Protein AF-A0AAJ7RD93-F1 (afdb_monomer)

Structure (mmCIF, N/CA/C/O backbone):
data_AF-A0AAJ7RD93-F1
#
_entry.id   AF-A0AAJ7RD93-F1
#
loop_
_atom_site.group_PDB
_atom_site.id
_atom_site.type_symbol
_atom_site.label_atom_id
_atom_site.label_alt_id
_atom_site.label_comp_id
_atom_site.label_asym_id
_atom_site.label_entity_id
_atom_site.label_seq_id
_atom_site.pdbx_PDB_ins_code
_atom_site.Cartn_x
_atom_site.Cartn_y
_atom_site.Cartn_z
_atom_site.occupancy
_atom_site.B_iso_or_equiv
_atom_site.auth_seq_id
_atom_site.auth_comp_id
_atom_site.auth_asym_id
_atom_site.auth_atom_id
_atom_site.pdbx_PDB_model_num
ATOM 1 N N . MET A 1 1 ? -36.713 -1.348 56.369 1.00 56.16 1 MET A N 1
ATOM 2 C CA . MET A 1 1 ? -35.774 -2.042 55.455 1.00 56.16 1 MET A CA 1
ATOM 3 C C . MET A 1 1 ? -36.184 -1.940 53.979 1.00 56.16 1 MET A C 1
ATOM 5 O O . MET A 1 1 ? -35.307 -1.771 53.153 1.00 56.16 1 MET A O 1
ATOM 9 N N . ILE A 1 2 ? -37.481 -1.968 53.628 1.00 62.44 2 ILE A N 1
ATOM 10 C CA . ILE A 1 2 ? -37.968 -1.842 52.232 1.00 62.44 2 ILE A CA 1
ATOM 11 C C . ILE A 1 2 ? -37.808 -0.434 51.615 1.00 62.44 2 ILE A C 1
ATOM 13 O O . ILE A 1 2 ? -37.525 -0.328 50.425 1.00 62.44 2 ILE A O 1
ATOM 17 N N . LEU A 1 3 ? -37.898 0.642 52.411 1.00 63.66 3 LEU A N 1
ATOM 18 C CA . LEU A 1 3 ? -37.850 2.028 51.904 1.00 63.66 3 LEU A CA 1
ATOM 19 C C . LEU A 1 3 ? -36.488 2.437 51.296 1.00 63.66 3 LEU A C 1
ATOM 21 O O . LEU A 1 3 ? -36.422 3.365 50.499 1.00 63.66 3 LEU A O 1
ATOM 25 N N . SER A 1 4 ? -35.401 1.748 51.660 1.00 66.25 4 SER A N 1
ATOM 26 C CA . SER A 1 4 ? -34.035 2.031 51.194 1.00 66.25 4 SER A CA 1
ATOM 27 C C . SER A 1 4 ? -33.600 1.193 49.982 1.00 66.25 4 SER A C 1
ATOM 29 O O . SER A 1 4 ? -32.548 1.460 49.410 1.00 66.25 4 SER A O 1
ATOM 31 N N . ILE A 1 5 ? -34.393 0.198 49.562 1.00 73.81 5 ILE A N 1
ATOM 32 C CA . ILE A 1 5 ? -34.030 -0.751 48.490 1.00 73.81 5 ILE A CA 1
ATOM 33 C C . ILE A 1 5 ? -34.433 -0.259 47.093 1.00 73.81 5 ILE A C 1
ATOM 35 O O . ILE A 1 5 ? -33.678 -0.449 46.141 1.00 73.81 5 ILE A O 1
ATOM 39 N N . GLN A 1 6 ? -35.579 0.418 46.958 1.00 78.25 6 GLN A N 1
ATOM 40 C CA . GLN A 1 6 ? -36.033 0.982 45.677 1.00 78.25 6 GLN A CA 1
ATOM 41 C C . GLN A 1 6 ? -35.009 1.910 44.994 1.00 78.25 6 GLN A C 1
ATOM 43 O O . GLN A 1 6 ? -34.731 1.690 43.814 1.00 78.25 6 GLN A O 1
ATOM 48 N N . PRO A 1 7 ? -34.402 2.903 45.679 1.00 84.00 7 PRO A N 1
ATOM 49 C CA . PRO A 1 7 ? -33.416 3.768 45.031 1.00 84.00 7 PRO A CA 1
ATOM 50 C C . PRO A 1 7 ? -32.138 3.010 44.647 1.00 84.00 7 PRO A C 1
ATOM 52 O O . PRO A 1 7 ? -31.564 3.276 43.596 1.00 84.00 7 PRO A O 1
ATOM 55 N N . ALA A 1 8 ? -31.718 2.018 45.439 1.00 86.44 8 ALA A N 1
ATOM 56 C CA . ALA A 1 8 ? -30.537 1.211 45.132 1.00 86.44 8 ALA A CA 1
ATOM 57 C C . ALA A 1 8 ? -30.727 0.357 43.863 1.00 86.44 8 ALA A C 1
ATOM 59 O O . ALA A 1 8 ? -29.821 0.265 43.035 1.00 86.44 8 ALA A O 1
ATOM 60 N N . PHE A 1 9 ? -31.917 -0.220 43.676 1.00 87.19 9 PHE A N 1
ATOM 61 C CA . PHE A 1 9 ? -32.248 -0.999 42.480 1.00 87.19 9 PHE A CA 1
ATOM 62 C C . PHE A 1 9 ? -32.320 -0.130 41.211 1.00 87.19 9 PHE A C 1
ATOM 64 O O . PHE A 1 9 ? -31.838 -0.527 40.145 1.00 87.19 9 PHE A O 1
ATOM 71 N N . LEU A 1 10 ? -32.863 1.087 41.325 1.00 88.06 10 LEU A N 1
ATOM 72 C CA . LEU A 1 10 ? -32.872 2.061 40.229 1.00 88.06 10 LEU A CA 1
ATOM 73 C C . LEU A 1 10 ? -31.449 2.484 39.842 1.00 88.06 10 LEU A C 1
ATOM 75 O O . LEU A 1 10 ? -31.108 2.491 38.664 1.00 88.06 10 LEU A O 1
ATOM 79 N N . CYS A 1 11 ? -30.578 2.747 40.818 1.00 91.44 11 CYS A N 1
ATOM 80 C CA . CYS A 1 11 ? -29.176 3.044 40.535 1.00 91.44 11 CYS A CA 1
ATOM 81 C C . CYS A 1 11 ? -28.473 1.873 39.831 1.00 91.44 11 CYS A C 1
ATOM 83 O O . CYS A 1 11 ? -27.796 2.087 38.829 1.00 91.44 11 CYS A O 1
ATOM 85 N N . ALA A 1 12 ? -28.661 0.636 40.299 1.00 91.44 12 ALA A N 1
ATOM 86 C CA . ALA A 1 12 ? -28.031 -0.541 39.696 1.00 91.44 12 ALA A CA 1
ATOM 87 C C . ALA A 1 12 ? -28.464 -0.769 38.235 1.00 91.44 12 ALA A C 1
ATOM 89 O O . ALA A 1 12 ? -27.631 -1.078 37.381 1.00 91.44 12 ALA A O 1
ATOM 90 N N . SER A 1 13 ? -29.750 -0.573 37.931 1.00 89.94 13 SER A N 1
ATOM 91 C CA . SER A 1 13 ? -30.272 -0.696 36.563 1.00 89.94 13 SER A CA 1
ATOM 92 C C . SER A 1 13 ? -29.750 0.407 35.638 1.00 89.94 13 SER A C 1
ATOM 94 O O . SER A 1 13 ? -29.314 0.107 34.525 1.00 89.94 13 SER A O 1
ATOM 96 N N . ILE A 1 14 ? -29.685 1.656 36.112 1.00 94.94 14 ILE A N 1
ATOM 97 C CA . ILE A 1 14 ? -29.093 2.772 35.358 1.00 94.94 14 ILE A CA 1
ATOM 98 C C . ILE A 1 14 ? -27.601 2.517 35.092 1.00 94.94 14 ILE A C 1
ATOM 100 O O . ILE A 1 14 ? -27.147 2.662 33.960 1.00 94.94 14 ILE A O 1
ATOM 104 N N . PHE A 1 15 ? -26.840 2.068 36.094 1.00 95.19 15 PHE A N 1
ATOM 105 C CA . PHE A 1 15 ? -25.423 1.729 35.922 1.00 95.19 15 PHE A CA 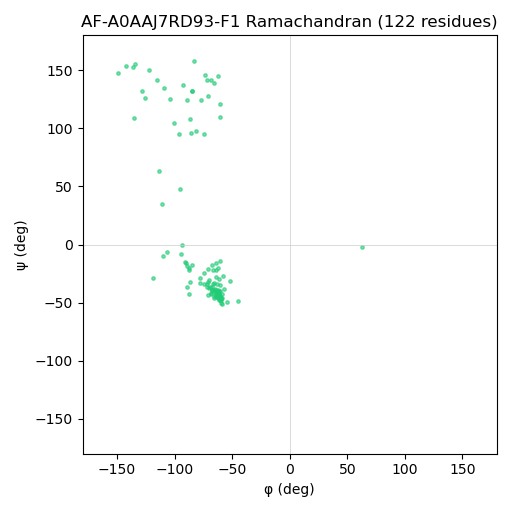1
ATOM 106 C C . PHE A 1 15 ? -25.211 0.603 34.906 1.00 95.19 15 PHE A C 1
ATOM 108 O O . PHE A 1 15 ? -24.342 0.712 34.044 1.00 95.19 15 PHE A O 1
ATOM 115 N N . SER A 1 16 ? -26.022 -0.456 34.963 1.00 93.56 16 SER A N 1
ATOM 116 C CA . SER A 1 16 ? -25.959 -1.553 33.990 1.00 93.56 16 SER A CA 1
ATOM 117 C C . SER A 1 16 ? -26.230 -1.070 32.559 1.00 93.56 16 SER A C 1
ATOM 119 O O . SER A 1 16 ? -25.529 -1.471 31.627 1.00 93.56 16 SER A O 1
ATOM 121 N N . MET A 1 17 ? -27.191 -0.157 32.383 1.00 96.62 17 MET A N 1
ATOM 122 C CA . MET A 1 17 ? -27.496 0.448 31.086 1.00 96.62 17 MET A CA 1
ATOM 123 C C . MET A 1 17 ? -26.341 1.322 30.576 1.00 96.62 17 MET A C 1
ATOM 125 O O . MET A 1 17 ? -25.951 1.201 29.415 1.00 96.62 17 MET A O 1
ATOM 129 N N . ILE A 1 18 ? -25.745 2.145 31.444 1.00 97.44 18 ILE A N 1
ATOM 130 C CA . ILE A 1 18 ? -24.601 3.000 31.096 1.00 97.44 18 ILE A CA 1
ATOM 131 C C . ILE A 1 18 ? -23.393 2.152 30.679 1.00 97.44 18 ILE A C 1
ATOM 133 O O . ILE A 1 18 ? -22.769 2.436 29.658 1.00 97.44 18 ILE A O 1
ATOM 137 N N . ILE A 1 19 ? -23.080 1.086 31.423 1.00 97.00 19 ILE A N 1
ATOM 138 C CA . ILE A 1 19 ? -21.959 0.189 31.101 1.00 97.00 19 ILE A CA 1
ATOM 139 C C . ILE A 1 19 ? -22.179 -0.480 29.739 1.00 97.00 19 ILE A C 1
ATOM 141 O O . ILE A 1 19 ? -21.266 -0.484 28.913 1.00 97.00 19 ILE A O 1
ATOM 145 N N . ASN A 1 20 ? -23.388 -0.985 29.465 1.00 94.44 20 ASN A N 1
ATOM 146 C CA . ASN A 1 20 ? -23.718 -1.570 28.161 1.00 94.44 20 ASN A CA 1
ATOM 147 C C . ASN A 1 20 ? -23.588 -0.558 27.016 1.00 94.44 20 ASN A C 1
ATOM 149 O O . ASN A 1 20 ? -23.079 -0.895 25.945 1.00 94.44 20 ASN A O 1
ATOM 153 N N . MET A 1 21 ? -24.017 0.686 27.238 1.00 96.38 21 MET A N 1
ATOM 154 C CA . MET A 1 21 ? -23.919 1.745 26.237 1.00 96.38 21 MET A CA 1
ATOM 155 C C . MET A 1 21 ? -22.461 2.101 25.938 1.00 96.38 21 MET A C 1
ATOM 157 O O . MET A 1 21 ? -22.079 2.164 24.771 1.00 96.38 21 MET A O 1
ATOM 161 N N . MET A 1 22 ? -21.628 2.270 26.969 1.00 96.69 22 MET A N 1
ATOM 162 C CA . MET A 1 22 ? -20.200 2.548 26.790 1.00 96.69 22 MET A CA 1
ATOM 163 C C . MET A 1 22 ? -19.471 1.393 26.102 1.00 96.69 22 MET A C 1
ATOM 165 O O . MET A 1 22 ? -18.674 1.630 25.196 1.00 96.69 22 MET A O 1
ATOM 169 N N . TYR A 1 23 ? -19.765 0.148 26.490 1.00 95.94 23 TYR A N 1
ATOM 170 C CA . TYR A 1 23 ? -19.185 -1.031 25.848 1.00 95.94 23 TYR A CA 1
ATOM 171 C C . TYR A 1 23 ? -19.549 -1.091 24.362 1.00 95.94 23 TYR A C 1
ATOM 173 O O . TYR A 1 23 ? -18.667 -1.237 23.517 1.00 95.94 23 TYR A O 1
ATOM 181 N N . SER A 1 24 ? -20.829 -0.892 24.039 1.00 95.81 24 SER A N 1
ATOM 182 C CA . SER A 1 24 ? -21.308 -0.887 22.654 1.00 95.81 24 SER A CA 1
ATOM 183 C C . SER A 1 24 ? -20.671 0.241 21.843 1.00 95.81 24 SER A C 1
ATOM 185 O O . SER A 1 24 ? -20.204 0.008 20.735 1.00 95.81 24 SER A O 1
ATOM 187 N N . ALA A 1 25 ? -20.586 1.452 22.400 1.00 94.88 25 ALA A N 1
ATOM 188 C CA . ALA A 1 25 ? -19.963 2.592 21.731 1.00 94.88 25 ALA A CA 1
ATOM 189 C C . ALA A 1 25 ? -18.468 2.361 21.453 1.00 94.88 25 ALA A C 1
ATOM 191 O O . ALA A 1 25 ? -18.001 2.637 20.350 1.00 94.88 25 ALA A O 1
ATOM 192 N N . SER A 1 26 ? -17.728 1.817 22.425 1.00 93.31 26 SER A N 1
ATOM 193 C CA . SER A 1 26 ? -16.312 1.473 22.256 1.00 93.31 26 SER A CA 1
ATOM 194 C C . SER A 1 26 ? -16.121 0.403 21.180 1.00 93.31 26 SER A C 1
ATOM 196 O O . SER A 1 26 ? -15.317 0.579 20.267 1.00 93.31 26 SER A O 1
ATOM 198 N N . LEU A 1 27 ? -16.933 -0.659 21.223 1.0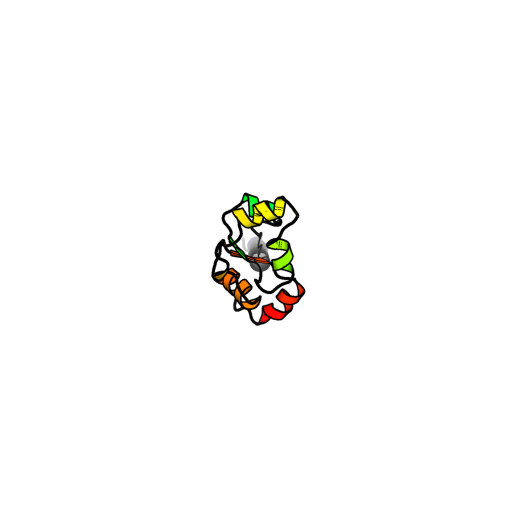0 93.31 27 LEU A N 1
ATOM 199 C CA . LEU A 1 27 ? -16.909 -1.736 20.237 1.00 93.31 27 LEU A CA 1
ATOM 200 C C . LEU A 1 27 ? -17.187 -1.214 18.820 1.00 93.31 27 LEU A C 1
ATOM 202 O O . LEU A 1 27 ? -16.441 -1.525 17.894 1.00 93.31 27 LEU A O 1
ATOM 206 N N . ILE A 1 28 ? -18.227 -0.390 18.657 1.00 93.88 28 ILE A N 1
ATOM 207 C CA . ILE A 1 28 ? -18.568 0.230 17.370 1.00 93.88 28 ILE A CA 1
ATOM 208 C C . ILE A 1 28 ? -17.415 1.112 16.885 1.00 93.88 28 ILE A C 1
ATOM 210 O O . ILE A 1 28 ? -17.030 1.017 15.722 1.00 93.88 28 ILE A O 1
ATOM 214 N N . SER A 1 29 ? -16.826 1.930 17.759 1.00 91.38 29 SER A N 1
ATOM 215 C CA . SER A 1 29 ? -15.693 2.792 17.410 1.00 91.38 29 SER A CA 1
ATOM 216 C C . SER A 1 29 ? -14.490 1.981 16.915 1.00 91.38 29 SER A C 1
ATOM 218 O O . SER A 1 29 ? -13.950 2.260 15.844 1.00 91.38 29 SER A O 1
ATOM 220 N N . SER A 1 30 ? -14.127 0.911 17.629 1.00 87.75 30 SER A N 1
ATOM 221 C CA . SER A 1 30 ? -13.022 0.028 17.240 1.00 87.75 30 SER A CA 1
ATOM 222 C C . SER A 1 30 ? -13.277 -0.733 15.937 1.00 87.75 30 SER A C 1
ATOM 224 O O . SER A 1 30 ? -12.334 -0.979 15.195 1.00 87.75 30 SER A O 1
ATOM 226 N N . LEU A 1 31 ? -14.528 -1.100 15.644 1.00 88.19 31 LEU A N 1
ATOM 227 C CA . LEU A 1 31 ? -14.896 -1.768 14.390 1.00 88.19 31 LEU A CA 1
ATOM 228 C C . LEU A 1 31 ? -14.995 -0.801 13.206 1.00 88.19 31 LEU A C 1
ATOM 230 O O . LEU A 1 31 ? -14.787 -1.204 12.068 1.00 88.19 31 LEU A O 1
ATOM 234 N N . THR A 1 32 ? -15.333 0.464 13.455 1.00 88.88 32 THR A N 1
ATOM 235 C CA . THR A 1 32 ? -15.522 1.452 12.384 1.00 88.88 32 THR A CA 1
ATOM 236 C C . THR A 1 32 ? -14.184 1.970 11.863 1.00 88.88 32 THR A C 1
ATOM 238 O O . THR A 1 32 ? -14.057 2.268 10.675 1.00 88.88 32 THR A O 1
ATOM 241 N N . VAL A 1 33 ? -13.168 2.073 12.726 1.00 80.81 33 VAL A N 1
ATOM 242 C CA . VAL A 1 33 ? -11.861 2.594 12.323 1.00 80.81 33 VAL A CA 1
ATOM 243 C C . VAL A 1 33 ? -10.899 1.458 11.989 1.00 80.81 33 VAL A C 1
ATOM 245 O O . VAL A 1 33 ? -10.193 0.929 12.844 1.00 80.81 33 VAL A O 1
ATOM 248 N N . HIS A 1 34 ? -10.816 1.127 10.703 1.00 69.25 34 HIS A N 1
ATOM 249 C CA . HIS A 1 34 ? -9.721 0.325 10.172 1.00 69.25 34 HIS A CA 1
ATOM 250 C C . HIS A 1 34 ? -8.504 1.220 9.913 1.00 69.25 34 HIS A C 1
ATOM 252 O O . HIS A 1 34 ? -8.407 1.883 8.881 1.00 69.25 34 HIS A O 1
ATOM 258 N N . TYR A 1 35 ? -7.556 1.245 10.852 1.00 67.44 35 TYR A N 1
ATOM 259 C CA . TYR A 1 35 ? -6.261 1.890 10.635 1.00 67.44 35 TYR A CA 1
ATOM 260 C C . TYR A 1 35 ? -5.397 1.013 9.720 1.00 67.44 35 TYR A C 1
ATOM 262 O O . TYR A 1 35 ? -4.718 0.099 10.181 1.00 67.44 35 TYR A O 1
ATOM 270 N N . TYR A 1 36 ? -5.411 1.287 8.415 1.00 72.31 36 TYR A N 1
ATOM 271 C CA . TYR A 1 36 ? -4.374 0.790 7.514 1.00 72.31 36 TYR A CA 1
ATOM 272 C C . TYR A 1 36 ? -3.204 1.775 7.540 1.00 72.31 36 TYR A C 1
ATOM 274 O O . TYR A 1 36 ? -3.234 2.806 6.871 1.00 72.31 36 TYR A O 1
ATOM 282 N N . THR A 1 37 ? -2.187 1.496 8.357 1.00 74.19 37 THR A N 1
ATOM 283 C CA . THR A 1 37 ? -0.923 2.238 8.301 1.00 74.19 37 THR A CA 1
ATOM 284 C C . THR A 1 37 ? -0.034 1.582 7.249 1.00 74.19 37 THR A C 1
ATOM 286 O O . THR A 1 37 ? 0.442 0.467 7.496 1.00 74.19 37 THR A O 1
ATOM 289 N N . PRO A 1 38 ? 0.188 2.212 6.082 1.00 76.56 38 PRO A N 1
ATOM 290 C CA . PRO A 1 38 ? 1.083 1.643 5.091 1.00 76.56 38 PRO A CA 1
ATOM 291 C C . PRO A 1 38 ? 2.507 1.558 5.671 1.00 76.56 38 PRO A C 1
ATOM 293 O O . PRO A 1 38 ? 2.914 2.439 6.433 1.00 76.56 38 PRO A O 1
ATOM 296 N N . PRO A 1 39 ? 3.282 0.523 5.311 1.00 77.62 39 PRO A N 1
ATOM 297 C CA . PRO A 1 39 ? 4.652 0.332 5.801 1.00 77.62 39 PRO A CA 1
ATOM 298 C C . PRO A 1 39 ? 5.611 1.450 5.356 1.00 77.62 39 PRO A C 1
ATOM 300 O O . PRO A 1 39 ? 6.635 1.682 5.992 1.00 77.62 39 PRO A O 1
ATOM 303 N N . PHE A 1 40 ? 5.274 2.172 4.286 1.00 84.81 40 PHE A N 1
ATOM 304 C CA . PHE A 1 40 ? 6.011 3.325 3.781 1.00 84.81 40 PHE A CA 1
ATOM 305 C C . PHE A 1 40 ? 5.044 4.316 3.121 1.00 84.81 40 PHE A C 1
ATOM 307 O O . PHE A 1 40 ? 4.043 3.927 2.524 1.00 84.81 40 PHE A O 1
ATOM 314 N N . ILE A 1 41 ? 5.365 5.607 3.211 1.00 81.25 41 ILE A N 1
ATOM 315 C CA . ILE A 1 41 ? 4.616 6.704 2.567 1.00 81.25 41 ILE A CA 1
ATOM 316 C C . ILE A 1 41 ? 5.391 7.352 1.411 1.00 81.25 41 ILE A C 1
ATOM 318 O O . ILE A 1 41 ? 4.838 8.159 0.671 1.00 81.25 41 ILE A O 1
ATOM 322 N N . SER A 1 42 ? 6.676 7.020 1.257 1.00 83.88 42 SER A N 1
ATOM 323 C CA . SER A 1 42 ? 7.564 7.604 0.252 1.00 83.88 42 SER A CA 1
ATOM 324 C C . SER A 1 42 ? 8.384 6.532 -0.463 1.00 83.88 42 SER A C 1
ATOM 326 O O . SER A 1 42 ? 8.662 5.463 0.086 1.00 83.88 42 SER A O 1
ATOM 328 N N . LEU A 1 43 ? 8.821 6.846 -1.687 1.00 79.25 43 LEU A N 1
ATOM 329 C CA . LEU A 1 43 ? 9.732 5.995 -2.461 1.00 79.25 43 LEU A CA 1
ATOM 330 C C . LEU A 1 43 ? 11.086 5.802 -1.757 1.00 79.25 43 LEU A C 1
ATOM 332 O O . LEU A 1 43 ? 11.715 4.760 -1.910 1.00 79.25 43 LEU A O 1
ATOM 336 N N . GLU A 1 44 ? 11.525 6.779 -0.961 1.00 81.94 44 GLU A N 1
ATOM 337 C CA . GLU A 1 44 ? 12.726 6.662 -0.124 1.00 81.94 44 GLU A CA 1
ATOM 338 C C . GLU A 1 44 ? 12.529 5.647 1.007 1.00 81.94 44 GLU A C 1
ATOM 340 O O . GLU A 1 44 ? 13.407 4.822 1.251 1.00 81.94 44 GLU A O 1
ATOM 345 N N . GLY A 1 45 ? 11.359 5.663 1.657 1.00 82.12 45 GLY A N 1
ATOM 346 C CA . GLY A 1 45 ? 10.996 4.673 2.672 1.00 82.12 45 GLY A CA 1
ATOM 347 C C . GLY A 1 45 ? 10.926 3.260 2.092 1.00 82.12 45 GLY A C 1
ATOM 348 O O . GLY A 1 45 ? 11.456 2.328 2.689 1.00 82.12 45 GLY A O 1
ATOM 349 N N . LEU A 1 46 ? 10.366 3.121 0.887 1.00 83.19 46 LEU A N 1
ATOM 350 C CA . LEU A 1 46 ? 10.352 1.860 0.143 1.00 83.19 46 LEU A CA 1
ATOM 351 C C . LEU A 1 46 ? 11.775 1.362 -0.176 1.00 83.19 46 LEU A C 1
ATOM 353 O O . LEU A 1 46 ? 12.065 0.176 -0.027 1.00 83.19 46 LEU A O 1
ATOM 357 N N . LEU A 1 47 ? 12.670 2.266 -0.589 1.00 83.25 47 LEU A N 1
ATOM 358 C CA . LEU A 1 47 ? 14.071 1.941 -0.868 1.00 83.25 47 LEU A CA 1
ATOM 359 C C . LEU A 1 47 ? 14.833 1.496 0.388 1.00 83.25 47 LEU A C 1
ATOM 361 O O . LEU A 1 47 ? 15.671 0.603 0.302 1.00 83.25 47 LEU A O 1
ATOM 365 N N . ASN A 1 48 ? 14.551 2.118 1.535 1.00 84.00 48 ASN A N 1
ATOM 366 C CA . ASN A 1 48 ? 15.202 1.801 2.804 1.00 84.00 48 ASN A CA 1
ATOM 367 C C . ASN A 1 48 ? 14.706 0.482 3.416 1.00 84.00 48 ASN A C 1
ATOM 369 O O . ASN A 1 48 ? 15.488 -0.225 4.044 1.00 84.00 48 ASN A O 1
ATOM 373 N N . ASP A 1 49 ? 13.426 0.151 3.236 1.00 81.94 49 ASP A N 1
ATOM 374 C CA . ASP A 1 49 ? 12.859 -1.109 3.720 1.00 81.94 49 ASP A CA 1
ATOM 375 C C . ASP A 1 49 ? 13.368 -2.314 2.911 1.00 81.94 49 ASP A C 1
ATOM 377 O O . ASP A 1 49 ? 13.727 -3.345 3.482 1.00 81.94 49 ASP A O 1
ATOM 381 N N . GLY A 1 50 ? 13.422 -2.188 1.578 1.00 75.19 50 GLY A N 1
ATOM 382 C CA . GLY A 1 50 ? 14.006 -3.185 0.671 1.00 75.19 50 GLY A CA 1
ATOM 383 C C . GLY A 1 50 ? 13.323 -4.562 0.652 1.00 75.19 50 GLY A C 1
ATOM 384 O O . GLY A 1 50 ? 13.724 -5.421 -0.134 1.00 75.19 50 GLY A O 1
ATOM 385 N N . SER A 1 51 ? 12.294 -4.794 1.475 1.00 80.62 51 SER A N 1
ATOM 386 C CA . SER A 1 51 ? 11.590 -6.081 1.570 1.00 80.62 51 SER A CA 1
ATOM 387 C C . SER A 1 51 ? 10.451 -6.204 0.557 1.00 80.62 51 SER A C 1
ATOM 389 O O . SER A 1 51 ? 10.026 -7.315 0.225 1.00 80.62 51 SER A O 1
ATOM 391 N N . TYR A 1 52 ? 9.966 -5.072 0.044 1.00 81.31 52 TYR A N 1
ATOM 392 C CA . TYR A 1 52 ? 8.899 -5.008 -0.949 1.00 81.31 52 TYR A CA 1
ATOM 393 C C . TYR A 1 52 ? 9.464 -4.972 -2.359 1.00 81.31 52 TYR A C 1
ATOM 395 O O . TYR A 1 52 ? 10.394 -4.237 -2.670 1.00 81.31 52 TYR A O 1
ATOM 403 N N . LYS A 1 53 ? 8.845 -5.741 -3.245 1.00 82.44 53 LYS A N 1
ATOM 404 C CA . LYS A 1 53 ? 9.131 -5.705 -4.676 1.00 82.44 53 LYS A CA 1
ATOM 405 C C . LYS A 1 53 ? 8.317 -4.605 -5.320 1.00 82.44 53 LYS A C 1
ATOM 407 O O . LYS A 1 53 ? 7.109 -4.551 -5.114 1.00 82.44 53 LYS A O 1
ATOM 412 N N . PHE A 1 54 ? 8.953 -3.773 -6.131 1.00 81.38 54 PHE A N 1
ATOM 413 C CA . PHE A 1 54 ? 8.277 -2.676 -6.808 1.00 81.38 54 PHE A CA 1
ATOM 414 C C . PHE A 1 54 ? 8.046 -2.994 -8.283 1.00 81.38 54 PHE A C 1
ATOM 416 O O . PHE A 1 54 ? 8.975 -3.336 -9.021 1.00 81.38 54 PHE A O 1
ATOM 423 N N . GLY A 1 55 ? 6.792 -2.891 -8.710 1.00 76.00 55 GLY A N 1
ATOM 424 C CA . GLY A 1 55 ? 6.382 -3.065 -10.092 1.00 76.00 55 GLY A CA 1
ATOM 425 C C . GLY A 1 55 ? 5.814 -1.789 -10.690 1.00 76.00 55 GLY A C 1
ATOM 426 O O . GLY A 1 55 ? 5.048 -1.070 -10.053 1.00 76.00 55 GLY A O 1
ATOM 427 N N . ILE A 1 56 ? 6.143 -1.560 -11.956 1.00 76.75 56 ILE A N 1
ATOM 428 C CA . ILE A 1 56 ? 5.536 -0.529 -12.799 1.00 76.75 56 ILE A CA 1
ATOM 429 C C . ILE A 1 56 ? 4.943 -1.226 -14.021 1.00 76.75 56 ILE A C 1
ATOM 431 O O . ILE A 1 56 ? 5.434 -2.279 -14.442 1.00 76.75 56 ILE A O 1
ATOM 435 N N . ASN A 1 57 ? 3.872 -0.664 -14.576 1.00 71.56 57 ASN A N 1
ATOM 436 C CA . ASN A 1 57 ? 3.313 -1.134 -15.835 1.00 71.56 57 ASN A CA 1
ATOM 437 C C . ASN A 1 57 ? 4.357 -1.004 -16.956 1.00 71.56 57 ASN A C 1
ATOM 439 O O . ASN A 1 57 ? 4.801 0.097 -17.260 1.00 71.56 57 ASN A O 1
ATOM 443 N N . ALA A 1 58 ? 4.717 -2.112 -17.605 1.00 59.03 58 ALA A N 1
ATOM 444 C CA . ALA A 1 58 ? 5.756 -2.136 -18.639 1.00 59.03 58 ALA A CA 1
ATOM 445 C C . ALA A 1 58 ? 5.432 -1.312 -19.905 1.00 59.03 58 ALA A C 1
ATOM 447 O O . ALA A 1 58 ? 6.325 -1.063 -20.712 1.00 59.03 58 ALA A O 1
ATOM 448 N N . ILE A 1 59 ? 4.168 -0.923 -20.108 1.00 59.16 59 ILE A N 1
ATOM 449 C CA . ILE A 1 59 ? 3.690 -0.241 -21.325 1.00 59.16 59 ILE A CA 1
ATOM 450 C C . ILE A 1 59 ? 3.414 1.256 -21.066 1.00 59.16 59 ILE A C 1
ATOM 452 O O . ILE A 1 59 ? 3.134 2.004 -22.000 1.00 59.16 59 ILE A O 1
ATOM 456 N N . SER A 1 60 ? 3.502 1.734 -19.817 1.00 62.53 60 SER A N 1
ATOM 457 C CA . SER A 1 60 ? 3.180 3.130 -19.493 1.00 62.53 60 SER A CA 1
ATOM 458 C C . SER A 1 60 ? 4.346 4.090 -19.751 1.00 62.53 60 SER A C 1
ATOM 460 O O . SER A 1 60 ? 5.518 3.709 -19.755 1.00 62.53 60 SER A O 1
ATOM 462 N N . ALA A 1 61 ? 4.036 5.379 -19.926 1.00 61.53 61 ALA A N 1
ATOM 463 C CA . ALA A 1 61 ? 5.054 6.432 -20.001 1.00 61.53 61 ALA A CA 1
ATOM 464 C C . ALA A 1 61 ? 5.933 6.477 -18.733 1.00 61.53 61 ALA A C 1
ATOM 466 O O . ALA A 1 61 ? 7.109 6.839 -18.797 1.00 61.53 61 ALA A O 1
ATOM 467 N N . GLU A 1 62 ? 5.391 6.035 -17.592 1.00 62.88 62 GLU A N 1
ATOM 468 C CA . GLU A 1 62 ? 6.125 5.909 -16.332 1.00 62.88 62 GLU A CA 1
ATOM 469 C C . GLU A 1 62 ? 7.268 4.893 -16.450 1.00 62.88 62 GLU A C 1
ATOM 471 O O . GLU A 1 62 ? 8.335 5.117 -15.878 1.00 62.88 62 GLU A O 1
ATOM 476 N N . TYR A 1 63 ? 7.102 3.823 -17.236 1.00 62.19 63 TYR A N 1
ATOM 477 C CA . TYR A 1 63 ? 8.169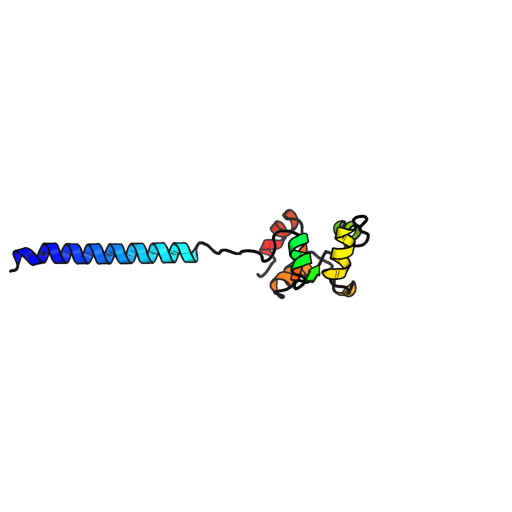 2.857 -17.493 1.00 62.19 63 TYR A CA 1
ATOM 478 C C . TYR A 1 63 ? 9.362 3.497 -18.202 1.00 62.19 63 TYR A C 1
ATOM 480 O O . TYR A 1 63 ? 10.497 3.254 -17.807 1.00 62.19 63 TYR A O 1
ATOM 488 N N . ALA A 1 64 ? 9.142 4.354 -19.203 1.00 61.31 64 ALA A N 1
ATOM 489 C CA . ALA A 1 64 ? 10.240 4.991 -19.934 1.00 61.31 64 ALA A CA 1
ATOM 490 C C . ALA A 1 64 ? 11.102 5.878 -19.016 1.00 61.31 64 ALA A C 1
ATOM 492 O O . ALA A 1 64 ? 12.332 5.807 -19.061 1.00 61.31 64 ALA A O 1
ATOM 493 N N . VAL A 1 65 ? 10.460 6.646 -18.131 1.00 63.03 65 VAL A N 1
ATOM 494 C CA . VAL A 1 65 ? 11.134 7.538 -17.171 1.00 63.03 65 VAL A CA 1
ATOM 495 C C . VAL A 1 65 ? 11.866 6.754 -16.076 1.00 63.03 65 VAL A C 1
ATOM 497 O O . VAL A 1 65 ? 12.965 7.133 -15.674 1.00 63.03 65 VAL A O 1
ATOM 500 N N . HIS A 1 66 ? 11.294 5.644 -15.604 1.00 62.53 66 HIS A N 1
ATOM 501 C CA . HIS A 1 66 ? 11.889 4.846 -14.528 1.00 62.53 66 HIS A CA 1
ATOM 502 C C . HIS A 1 66 ? 12.888 3.787 -15.016 1.00 62.53 66 HIS A C 1
ATOM 504 O O . HIS A 1 66 ? 13.749 3.357 -14.249 1.00 62.53 66 HIS A O 1
ATOM 510 N N . TYR A 1 67 ? 12.809 3.361 -16.279 1.00 65.25 67 TYR A N 1
ATOM 511 C CA . TYR A 1 67 ? 13.732 2.386 -16.861 1.00 65.25 67 TYR A CA 1
ATOM 512 C C . TYR A 1 67 ? 14.992 3.042 -17.434 1.00 65.25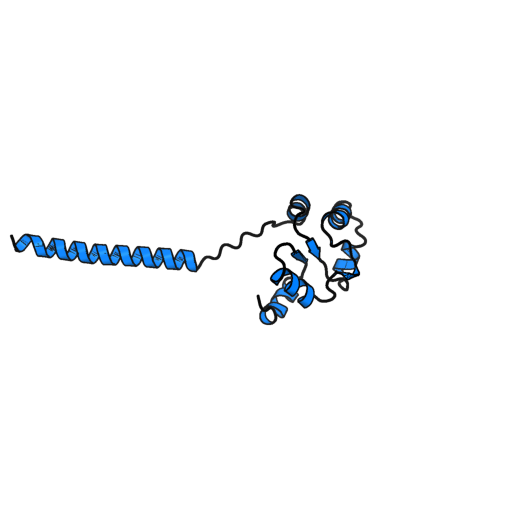 67 TYR A C 1
ATOM 514 O O . TYR A 1 67 ? 16.071 2.449 -17.318 1.00 65.25 67 TYR A O 1
ATOM 522 N N . HIS A 1 68 ? 14.877 4.268 -17.959 1.00 66.56 68 HIS A N 1
ATOM 523 C CA . HIS A 1 68 ? 16.000 5.139 -18.329 1.00 66.56 68 HIS A CA 1
ATOM 524 C C . HIS A 1 68 ? 16.063 6.394 -17.445 1.00 66.56 68 HIS A C 1
ATOM 526 O O . HIS A 1 68 ? 15.915 7.515 -17.935 1.00 66.56 68 HIS A O 1
ATOM 532 N N . PRO A 1 69 ? 16.282 6.234 -16.131 1.00 66.50 69 PRO A N 1
ATOM 533 C CA . PRO A 1 69 ? 16.295 7.372 -15.237 1.00 66.50 69 PRO A CA 1
ATOM 534 C C . PRO A 1 69 ? 17.533 8.241 -15.459 1.00 66.50 69 PRO A C 1
ATOM 536 O O . PRO A 1 69 ? 18.664 7.769 -15.379 1.00 66.50 69 PRO A O 1
ATOM 539 N N . THR A 1 70 ? 17.322 9.541 -15.663 1.00 69.88 70 THR A N 1
ATOM 540 C CA . THR A 1 70 ? 18.392 10.553 -15.594 1.00 69.88 70 THR A CA 1
ATOM 541 C C . THR A 1 70 ? 18.801 10.835 -14.143 1.00 69.88 70 THR A C 1
ATOM 543 O O . THR A 1 70 ? 19.925 11.250 -13.877 1.00 69.88 70 THR A O 1
ATOM 546 N N . ASN A 1 71 ? 17.898 10.586 -13.187 1.00 75.88 71 ASN A N 1
ATOM 547 C CA . ASN A 1 71 ? 18.129 10.857 -11.771 1.00 75.88 71 ASN A CA 1
ATOM 548 C C . ASN A 1 71 ? 18.862 9.702 -11.068 1.00 75.88 71 ASN A C 1
ATOM 550 O O . ASN A 1 71 ? 18.405 8.557 -11.140 1.00 75.88 71 ASN A O 1
ATOM 554 N N . PRO A 1 72 ? 19.919 9.986 -10.281 1.00 78.44 72 PRO A N 1
ATOM 555 C CA . PRO A 1 72 ? 20.701 8.956 -9.593 1.00 78.44 72 PRO A CA 1
ATOM 556 C C . PRO A 1 72 ? 19.892 8.178 -8.544 1.00 78.44 72 PRO A C 1
ATOM 558 O O . PRO A 1 72 ? 20.168 7.007 -8.292 1.00 78.44 72 PRO A O 1
ATOM 561 N N . PHE A 1 73 ? 18.866 8.799 -7.954 1.00 78.31 73 PHE A N 1
ATOM 562 C CA . PHE A 1 73 ? 17.954 8.140 -7.017 1.00 78.31 73 PHE A CA 1
ATOM 563 C C . PHE A 1 73 ? 17.151 7.011 -7.679 1.00 78.31 73 PHE A C 1
ATOM 565 O O . PHE A 1 73 ? 17.073 5.905 -7.153 1.00 78.31 73 PHE A O 1
ATOM 572 N N . LEU A 1 74 ? 16.606 7.266 -8.869 1.00 74.38 74 LEU A N 1
ATOM 573 C CA . LEU A 1 74 ? 15.793 6.292 -9.597 1.00 74.38 74 LEU A CA 1
ATOM 574 C C . LEU A 1 74 ? 16.635 5.126 -10.134 1.00 74.38 74 LEU A C 1
ATOM 576 O O . LEU A 1 74 ? 16.141 4.004 -10.188 1.00 74.38 74 LEU A O 1
ATOM 580 N N . ILE A 1 75 ? 17.913 5.364 -10.463 1.00 77.56 75 ILE A N 1
ATOM 581 C CA . ILE A 1 75 ? 18.868 4.291 -10.789 1.00 77.56 75 ILE A CA 1
ATOM 582 C C . ILE A 1 75 ? 18.989 3.327 -9.602 1.00 77.56 75 ILE A C 1
ATOM 584 O O . ILE A 1 75 ? 18.787 2.125 -9.762 1.00 77.56 75 ILE A O 1
ATOM 588 N N . LYS A 1 76 ? 19.235 3.857 -8.397 1.00 79.62 76 LYS A N 1
ATOM 589 C CA . LYS A 1 76 ? 19.330 3.041 -7.177 1.00 79.62 76 LYS A CA 1
ATOM 590 C C . LYS A 1 76 ? 18.024 2.312 -6.869 1.00 79.62 76 LYS A C 1
ATOM 592 O O . LYS A 1 76 ? 18.052 1.143 -6.500 1.00 79.62 76 LYS A O 1
ATOM 597 N N . LEU A 1 77 ? 16.884 2.975 -7.056 1.00 77.81 77 LEU A N 1
ATOM 598 C CA . LEU A 1 77 ? 15.567 2.380 -6.830 1.00 77.81 77 LEU A CA 1
ATOM 599 C C . LEU A 1 77 ? 15.290 1.212 -7.784 1.00 77.81 77 LEU A C 1
ATOM 601 O O . LEU A 1 77 ? 14.818 0.157 -7.356 1.00 77.81 77 LEU A O 1
ATOM 605 N N . LYS A 1 78 ? 15.653 1.368 -9.060 1.00 74.56 78 LYS A N 1
ATOM 606 C CA . LYS A 1 78 ? 15.586 0.298 -10.058 1.00 74.56 78 LYS A CA 1
ATOM 607 C C . LYS A 1 78 ? 16.475 -0.890 -9.684 1.00 74.56 78 LYS A C 1
ATOM 609 O O . LYS A 1 78 ? 16.051 -2.032 -9.810 1.00 74.56 78 LYS A O 1
ATOM 614 N N . GLU A 1 79 ? 17.699 -0.650 -9.228 1.00 75.44 79 GLU A N 1
ATOM 615 C CA . GLU A 1 79 ? 18.630 -1.734 -8.887 1.00 75.44 79 GLU A CA 1
ATOM 616 C C . GLU A 1 79 ? 18.245 -2.489 -7.608 1.00 75.44 79 GLU A C 1
ATOM 618 O O . GLU A 1 79 ? 18.426 -3.711 -7.535 1.00 75.44 79 GLU A O 1
ATOM 623 N N . ALA A 1 80 ? 17.721 -1.769 -6.615 1.00 72.81 80 ALA A N 1
ATOM 624 C CA . ALA A 1 80 ? 17.441 -2.306 -5.290 1.00 72.81 80 ALA A CA 1
ATOM 625 C C . ALA A 1 80 ? 16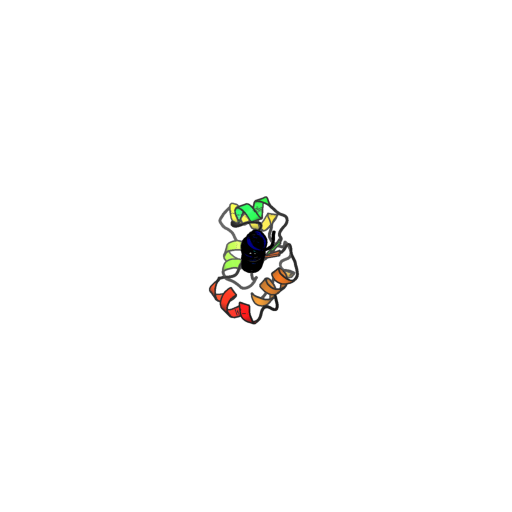.054 -2.957 -5.169 1.00 72.81 80 ALA A C 1
ATOM 627 O O . ALA A 1 80 ? 15.947 -4.025 -4.573 1.00 72.81 80 ALA A O 1
ATOM 628 N N . VAL A 1 81 ? 15.007 -2.338 -5.728 1.00 70.81 81 VAL A N 1
ATOM 629 C CA . VAL A 1 81 ? 13.606 -2.668 -5.388 1.00 70.81 81 VAL A CA 1
ATOM 630 C C . VAL A 1 81 ? 12.811 -3.185 -6.589 1.00 70.81 81 VAL A C 1
ATOM 632 O O . VAL A 1 81 ? 11.878 -3.977 -6.425 1.00 70.81 81 VAL A O 1
ATOM 635 N N . MET A 1 82 ? 13.153 -2.766 -7.813 1.00 71.44 82 MET A N 1
ATOM 636 C CA . MET A 1 82 ? 12.410 -3.224 -8.987 1.00 71.44 82 MET A CA 1
ATOM 637 C C . MET A 1 82 ? 12.635 -4.707 -9.267 1.00 71.44 82 MET A C 1
ATOM 639 O O . MET A 1 82 ? 13.746 -5.236 -9.162 1.00 71.44 82 MET A O 1
ATOM 643 N N . GLU A 1 83 ? 11.566 -5.386 -9.687 1.00 68.31 83 GLU A N 1
ATOM 644 C CA . GLU A 1 83 ? 11.658 -6.775 -10.128 1.00 68.31 83 GLU A CA 1
ATOM 645 C C . GLU A 1 83 ? 12.618 -6.855 -11.332 1.00 68.31 83 GLU A C 1
ATOM 647 O O . GLU A 1 83 ? 12.319 -6.400 -12.435 1.00 68.31 83 GLU A O 1
ATOM 652 N N . LYS A 1 84 ? 13.794 -7.458 -11.115 1.00 64.19 84 LYS A N 1
ATOM 653 C CA . LYS A 1 84 ? 14.908 -7.527 -12.085 1.00 64.19 84 LYS A CA 1
ATOM 654 C C . LYS A 1 84 ? 14.557 -8.235 -13.396 1.00 64.19 84 LYS A C 1
ATOM 656 O O . LYS A 1 84 ? 15.305 -8.172 -14.367 1.00 64.19 84 LYS A O 1
ATOM 661 N N . SER A 1 85 ? 13.440 -8.952 -13.421 1.00 59.22 85 SER A N 1
ATOM 662 C CA . SER A 1 85 ? 12.988 -9.719 -14.568 1.00 59.22 85 SER A CA 1
ATOM 663 C C . SER A 1 85 ? 11.911 -8.934 -15.313 1.00 59.22 85 SER A C 1
ATOM 665 O O . SER A 1 85 ? 10.759 -8.913 -14.889 1.00 59.22 85 SER A O 1
ATOM 667 N N . ALA A 1 86 ? 12.275 -8.342 -16.457 1.00 61.44 86 ALA A N 1
ATOM 668 C CA . ALA A 1 86 ? 11.351 -7.632 -17.351 1.00 61.44 86 ALA A CA 1
ATOM 669 C C . ALA A 1 86 ? 10.112 -8.476 -17.720 1.00 61.44 86 ALA A C 1
ATOM 671 O O . ALA A 1 86 ? 9.012 -7.958 -17.876 1.00 61.44 86 ALA A O 1
ATOM 672 N N . THR A 1 87 ? 10.267 -9.802 -17.791 1.00 61.72 87 THR A N 1
ATOM 673 C CA . THR A 1 8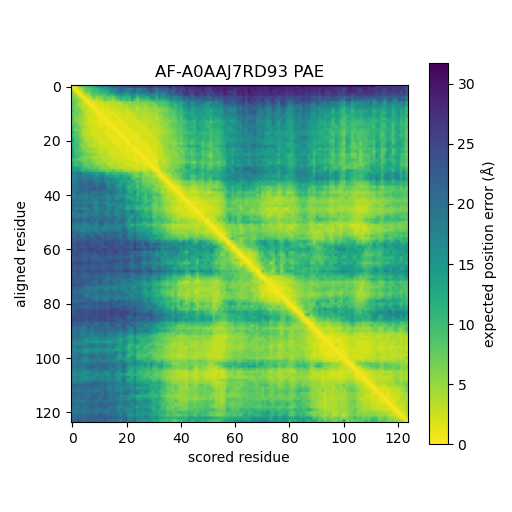7 ? 9.184 -10.762 -18.061 1.00 61.72 87 THR A CA 1
ATOM 674 C C . THR A 1 87 ? 8.187 -10.920 -16.919 1.00 61.72 87 THR A C 1
ATOM 676 O O . THR A 1 87 ? 7.075 -11.383 -17.149 1.00 61.72 87 THR A O 1
ATOM 679 N N . LYS A 1 88 ? 8.571 -10.558 -15.693 1.00 69.38 88 LYS A N 1
ATOM 680 C CA . LYS A 1 88 ? 7.692 -10.582 -14.524 1.00 69.38 88 LYS A CA 1
ATOM 681 C C . LYS A 1 88 ? 7.013 -9.245 -14.282 1.00 69.38 88 LYS A C 1
ATOM 683 O O . LYS A 1 88 ? 6.242 -9.173 -13.336 1.00 69.38 88 LYS A O 1
ATOM 688 N N . LEU A 1 89 ? 7.239 -8.202 -15.079 1.00 75.44 89 LEU A N 1
ATOM 689 C CA . LEU A 1 89 ? 6.476 -6.967 -14.909 1.00 75.44 89 LEU A CA 1
ATOM 690 C C . LEU A 1 89 ? 5.030 -7.165 -15.388 1.00 75.44 89 LEU A C 1
ATOM 692 O O . LEU A 1 89 ? 4.798 -7.867 -16.377 1.00 75.44 89 LEU A O 1
ATOM 696 N N . PRO A 1 90 ? 4.048 -6.586 -14.683 1.00 79.50 90 PRO A N 1
ATOM 697 C CA . PRO A 1 90 ? 2.668 -6.595 -15.138 1.00 79.50 90 PRO A CA 1
ATOM 698 C C . PRO A 1 90 ? 2.550 -5.777 -16.429 1.00 79.50 90 PRO A C 1
ATOM 700 O O . PRO A 1 90 ? 3.162 -4.715 -16.574 1.00 79.50 90 PRO A O 1
ATOM 703 N N . ARG A 1 91 ? 1.757 -6.281 -17.375 1.00 78.44 91 ARG A N 1
ATOM 704 C CA . ARG A 1 91 ? 1.507 -5.601 -18.660 1.00 78.44 91 ARG A CA 1
ATOM 705 C C . ARG A 1 91 ? 0.290 -4.684 -18.611 1.00 78.44 91 ARG A C 1
ATOM 707 O O . ARG A 1 91 ? 0.080 -3.888 -19.518 1.00 78.44 91 ARG A O 1
ATOM 714 N N . THR A 1 92 ? -0.534 -4.837 -17.579 1.00 81.75 92 THR A N 1
ATOM 715 C CA . THR A 1 92 ? -1.762 -4.069 -17.372 1.00 81.75 92 THR A CA 1
ATOM 716 C C . THR A 1 92 ? -1.870 -3.628 -15.916 1.00 81.75 92 THR A C 1
ATOM 718 O O . THR A 1 92 ? -1.351 -4.294 -15.016 1.00 81.75 92 THR A O 1
ATOM 721 N N . TYR A 1 93 ? -2.569 -2.517 -15.672 1.00 83.81 93 TYR A N 1
ATOM 722 C CA . TYR A 1 93 ? -2.803 -2.010 -14.317 1.00 83.81 93 TYR A CA 1
ATOM 723 C C . TYR A 1 93 ? -3.604 -3.005 -13.458 1.00 83.81 93 TYR A C 1
ATOM 725 O O . TYR A 1 93 ? -3.232 -3.238 -12.312 1.00 83.81 93 TYR A O 1
ATOM 733 N N . ILE A 1 94 ? -4.615 -3.683 -14.025 1.00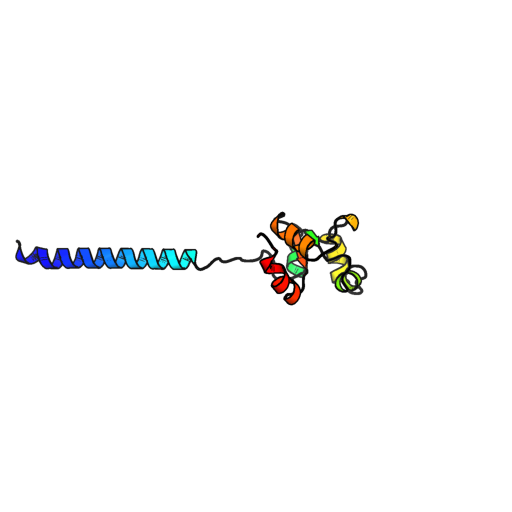 84.94 94 ILE A N 1
ATOM 734 C CA . ILE A 1 94 ? -5.371 -4.745 -13.330 1.00 84.94 94 ILE A CA 1
ATOM 735 C C . ILE A 1 94 ? -4.464 -5.882 -12.871 1.00 84.94 94 ILE A C 1
ATOM 737 O O . ILE A 1 94 ? -4.567 -6.329 -11.731 1.00 84.94 94 ILE A O 1
ATOM 741 N N . GLU A 1 95 ? -3.562 -6.354 -13.731 1.00 86.31 95 GLU A N 1
ATOM 742 C CA . GLU A 1 95 ? -2.633 -7.422 -13.370 1.00 86.31 95 GLU A CA 1
ATOM 743 C C . GLU A 1 95 ? -1.685 -6.976 -12.248 1.00 86.31 95 GLU A C 1
ATOM 745 O O . GLU A 1 95 ? -1.437 -7.734 -11.311 1.00 86.31 95 GLU A O 1
ATOM 750 N N . GLY A 1 96 ? -1.188 -5.736 -12.315 1.00 85.50 96 GLY A N 1
ATOM 751 C CA . GLY A 1 96 ? -0.356 -5.142 -11.270 1.00 85.50 96 GLY A CA 1
ATOM 752 C C . GLY A 1 96 ? -1.071 -5.078 -9.922 1.00 85.50 96 GLY A C 1
ATOM 753 O O . GLY A 1 96 ? -0.543 -5.579 -8.931 1.00 85.50 96 GLY A O 1
ATOM 754 N N . LEU A 1 97 ? -2.294 -4.545 -9.901 1.00 86.75 97 LEU A N 1
ATOM 755 C CA . LEU A 1 97 ? -3.111 -4.399 -8.692 1.00 86.75 97 LEU A CA 1
ATOM 756 C C . LEU A 1 97 ? -3.566 -5.753 -8.128 1.00 86.75 97 LEU A C 1
ATOM 758 O O . LEU A 1 97 ? -3.482 -5.985 -6.927 1.00 86.75 97 LEU A O 1
ATOM 762 N N . THR A 1 98 ? -3.935 -6.707 -8.986 1.00 87.50 98 THR A N 1
ATOM 763 C CA . THR A 1 98 ? -4.290 -8.074 -8.560 1.00 87.50 98 THR A CA 1
ATOM 764 C C . THR A 1 98 ? -3.119 -8.765 -7.856 1.00 87.50 98 THR A C 1
ATOM 766 O O . THR A 1 98 ? -3.311 -9.528 -6.910 1.00 87.50 98 THR A O 1
ATOM 769 N N . ARG A 1 99 ? -1.878 -8.498 -8.283 1.00 85.38 99 ARG A N 1
ATOM 770 C CA . ARG A 1 99 ? -0.686 -9.043 -7.618 1.00 85.38 99 ARG A CA 1
ATOM 771 C C . ARG A 1 99 ? -0.417 -8.406 -6.263 1.00 85.38 99 ARG A C 1
ATOM 773 O O . ARG A 1 99 ? 0.039 -9.128 -5.386 1.00 85.38 99 ARG A O 1
ATOM 780 N N . VAL A 1 100 ? -0.711 -7.116 -6.084 1.00 87.25 100 VAL A N 1
ATOM 781 C CA . VAL A 1 100 ? -0.675 -6.477 -4.754 1.00 87.25 100 VAL A CA 1
ATOM 782 C C . VAL A 1 100 ? -1.645 -7.194 -3.816 1.00 87.25 100 VAL A C 1
ATOM 784 O O . VAL A 1 100 ? -1.286 -7.517 -2.691 1.00 87.25 100 VAL A O 1
ATOM 787 N N . CYS A 1 101 ? -2.840 -7.533 -4.304 1.00 85.69 101 CYS A N 1
ATOM 788 C CA . CYS A 1 101 ? -3.840 -8.235 -3.502 1.00 85.69 101 CYS A CA 1
ATOM 789 C C . CYS A 1 101 ? -3.448 -9.677 -3.144 1.00 85.69 101 CYS A C 1
ATOM 791 O O . CYS A 1 101 ? -3.735 -10.139 -2.045 1.00 85.69 101 CYS A O 1
ATOM 793 N N . ASN A 1 102 ? -2.776 -10.390 -4.051 1.00 85.44 102 ASN A N 1
ATOM 794 C CA . ASN A 1 102 ? -2.362 -11.778 -3.822 1.00 85.44 102 ASN A CA 1
ATOM 795 C C . ASN A 1 102 ? -1.029 -11.918 -3.073 1.00 85.44 102 ASN A C 1
ATOM 797 O O . ASN A 1 102 ? -0.713 -13.011 -2.605 1.00 85.44 102 ASN A O 1
ATOM 801 N N . ASN A 1 103 ? -0.208 -10.868 -3.022 1.00 80.44 103 ASN A N 1
ATOM 802 C CA . ASN A 1 103 ? 1.171 -10.962 -2.567 1.00 80.44 103 ASN A CA 1
ATOM 803 C C . ASN A 1 103 ? 1.500 -9.809 -1.612 1.00 80.44 103 ASN A C 1
ATOM 805 O O . ASN A 1 103 ? 1.677 -8.672 -2.041 1.00 80.44 103 ASN A O 1
ATOM 809 N N . ASN A 1 104 ? 1.655 -10.116 -0.322 1.00 74.62 104 ASN A N 1
ATOM 810 C CA . ASN A 1 104 ? 1.813 -9.101 0.726 1.00 74.62 104 ASN A CA 1
ATOM 811 C C . ASN A 1 104 ? 3.059 -8.210 0.585 1.00 74.62 104 ASN A C 1
ATOM 813 O O . ASN A 1 104 ? 3.076 -7.124 1.149 1.00 74.62 104 ASN A O 1
ATOM 817 N N . ASN A 1 105 ? 4.079 -8.634 -0.171 1.00 83.44 105 ASN A N 1
ATOM 818 C CA . ASN A 1 105 ? 5.353 -7.914 -0.309 1.00 83.44 105 ASN A CA 1
ATOM 819 C C . ASN A 1 105 ? 5.536 -7.329 -1.719 1.00 83.44 105 ASN A C 1
ATOM 821 O O . ASN A 1 105 ? 6.641 -7.340 -2.269 1.00 83.44 105 ASN A O 1
ATOM 825 N N . TYR A 1 106 ? 4.452 -6.878 -2.350 1.00 84.75 106 TYR A N 1
ATOM 826 C CA . TYR A 1 106 ? 4.488 -6.285 -3.683 1.00 84.75 106 TYR A CA 1
ATOM 827 C C . TYR A 1 106 ? 3.830 -4.906 -3.686 1.00 84.75 106 TYR A C 1
ATOM 829 O O . TYR A 1 106 ? 2.681 -4.752 -3.286 1.00 84.75 106 TYR A O 1
ATOM 837 N N . ALA A 1 107 ? 4.568 -3.912 -4.163 1.00 84.62 107 ALA A N 1
ATOM 838 C CA . ALA A 1 107 ? 4.123 -2.542 -4.338 1.00 84.62 107 ALA A CA 1
ATOM 839 C C . ALA A 1 107 ? 3.986 -2.246 -5.834 1.00 84.62 107 ALA A C 1
ATOM 841 O O . ALA A 1 107 ? 4.870 -2.575 -6.628 1.00 84.62 107 ALA A O 1
ATOM 842 N N . PHE A 1 108 ? 2.882 -1.614 -6.223 1.00 85.62 108 PHE A N 1
ATOM 843 C CA . PHE A 1 108 ? 2.604 -1.264 -7.611 1.00 85.62 108 PHE A CA 1
ATOM 844 C C . PHE A 1 108 ? 2.255 0.215 -7.718 1.00 85.62 108 PHE A C 1
ATOM 846 O O . PHE A 1 108 ? 1.443 0.714 -6.943 1.00 85.62 108 PHE A O 1
ATOM 853 N N . MET A 1 109 ? 2.871 0.907 -8.675 1.00 80.19 109 MET A N 1
ATOM 854 C CA . MET A 1 109 ? 2.559 2.304 -8.963 1.00 80.19 109 MET A CA 1
ATOM 855 C C . MET A 1 109 ? 1.433 2.386 -9.994 1.00 80.19 109 MET A C 1
ATOM 857 O O . MET A 1 109 ? 1.541 1.822 -11.083 1.00 80.19 109 MET A O 1
ATOM 861 N N . ALA A 1 110 ? 0.364 3.094 -9.643 1.00 82.75 110 ALA A N 1
ATOM 862 C CA . ALA A 1 110 ? -0.758 3.405 -10.518 1.00 82.75 110 ALA A CA 1
ATOM 863 C C . ALA A 1 110 ? -1.237 4.833 -10.234 1.00 82.75 110 ALA A C 1
ATOM 865 O O . ALA A 1 110 ? -1.071 5.322 -9.118 1.00 82.75 110 ALA A O 1
ATOM 866 N N . ASN A 1 111 ? -1.837 5.481 -11.231 1.00 81.62 111 ASN A N 1
ATOM 867 C CA . ASN A 1 111 ? -2.484 6.776 -11.034 1.00 81.62 111 ASN A CA 1
ATOM 868 C C . ASN A 1 111 ? -3.798 6.601 -10.273 1.00 81.62 111 ASN A C 1
ATOM 870 O O . ASN A 1 111 ? -4.518 5.627 -10.507 1.00 81.62 111 ASN A O 1
ATOM 874 N N . ASP A 1 112 ? -4.135 7.580 -9.434 1.00 81.94 112 ASP A N 1
ATOM 875 C CA . ASP A 1 112 ? -5.354 7.559 -8.618 1.00 81.94 112 ASP A CA 1
ATOM 876 C C . ASP A 1 112 ? -6.620 7.421 -9.479 1.00 81.94 112 ASP A C 1
ATOM 878 O O . ASP A 1 112 ? -7.521 6.658 -9.144 1.00 81.94 112 ASP A O 1
ATOM 882 N N . GLU A 1 113 ? -6.654 8.073 -10.645 1.00 83.62 113 GLU A N 1
ATOM 883 C CA . GLU A 1 113 ? -7.768 7.977 -11.601 1.00 83.62 113 GLU A CA 1
ATOM 884 C C . GLU A 1 113 ? -7.999 6.535 -12.082 1.00 83.62 113 GLU A C 1
ATOM 886 O O . GLU A 1 113 ? -9.124 6.037 -12.088 1.00 83.62 113 GLU A O 1
ATOM 891 N N . ILE A 1 114 ? -6.914 5.842 -12.439 1.00 81.56 114 ILE A N 1
ATOM 892 C CA . ILE A 1 114 ? -6.957 4.454 -12.914 1.00 81.56 114 ILE A CA 1
ATOM 893 C C . ILE A 1 114 ? -7.332 3.519 -11.760 1.00 81.56 114 ILE A C 1
ATOM 895 O O . ILE A 1 114 ? -8.048 2.539 -11.958 1.00 81.56 114 ILE A O 1
ATOM 899 N N . LEU A 1 115 ? -6.853 3.806 -10.547 1.00 84.00 115 LEU A N 1
ATOM 900 C CA . LEU A 1 115 ? -7.188 3.028 -9.362 1.00 84.00 115 LEU A CA 1
ATOM 901 C C . LEU A 1 115 ? -8.694 3.076 -9.078 1.00 84.00 115 LEU A C 1
ATOM 903 O O . LEU A 1 115 ? -9.294 2.025 -8.872 1.00 84.00 115 LEU A O 1
ATOM 907 N N . GLU A 1 116 ? -9.302 4.263 -9.105 1.00 85.50 116 GLU A N 1
ATOM 908 C CA . GLU A 1 116 ? -10.735 4.446 -8.847 1.00 85.50 116 GLU A CA 1
ATOM 909 C C . GLU A 1 116 ? -11.609 3.748 -9.900 1.00 85.50 116 GLU A C 1
ATOM 911 O O . GLU A 1 116 ? -12.598 3.100 -9.553 1.00 85.50 116 GLU A O 1
ATOM 916 N N . GLU A 1 117 ? -11.214 3.788 -11.176 1.00 86.38 117 GLU A N 1
ATOM 917 C CA . GLU A 1 117 ? -11.929 3.094 -12.255 1.00 86.38 117 GLU A CA 1
ATOM 918 C C . GLU A 1 117 ? -11.869 1.563 -12.112 1.00 86.38 117 GLU A C 1
ATOM 920 O O . GLU A 1 117 ? -12.844 0.850 -12.372 1.00 86.38 117 GLU A O 1
ATOM 925 N N . LEU A 1 118 ? -10.719 1.037 -11.688 1.00 85.12 118 LEU A N 1
ATOM 926 C CA . LEU A 1 118 ? -10.476 -0.402 -11.598 1.00 85.12 118 LEU A CA 1
ATOM 927 C C . LEU A 1 118 ? -10.857 -0.998 -10.239 1.00 85.12 118 LEU A C 1
ATOM 929 O O . LEU A 1 118 ? -11.029 -2.215 -10.140 1.00 85.12 118 LEU A O 1
ATOM 933 N N . ARG A 1 119 ? -11.046 -0.164 -9.210 1.00 83.81 119 ARG A N 1
ATOM 934 C CA . ARG A 1 119 ? -11.493 -0.546 -7.865 1.00 83.81 119 ARG A CA 1
ATOM 935 C C . ARG A 1 119 ? -12.669 -1.534 -7.859 1.00 83.81 119 ARG A C 1
ATOM 937 O O . ARG A 1 119 ? -12.545 -2.551 -7.185 1.00 83.81 119 ARG A O 1
ATOM 944 N N . PRO A 1 120 ? -13.776 -1.333 -8.605 1.00 84.94 120 PRO A N 1
ATOM 945 C CA . PRO A 1 120 ? -14.888 -2.292 -8.616 1.00 84.94 120 PRO A CA 1
ATOM 946 C C . PRO A 1 120 ? -14.550 -3.650 -9.256 1.00 84.94 120 PRO A C 1
ATOM 948 O O . PRO A 1 120 ? -15.283 -4.616 -9.056 1.00 84.94 120 PRO A O 1
ATOM 951 N N . GLN A 1 121 ? -13.475 -3.743 -10.043 1.00 82.75 121 GLN A N 1
ATOM 952 C CA . GLN A 1 121 ? -13.040 -4.986 -10.692 1.00 82.75 121 GLN A CA 1
ATOM 953 C C . GLN A 1 121 ? -12.080 -5.801 -9.815 1.00 82.75 121 GLN A C 1
ATOM 955 O O . GLN A 1 121 ? -11.891 -7.000 -10.041 1.00 82.75 121 GLN A O 1
ATOM 960 N N . LEU A 1 122 ? -11.473 -5.162 -8.816 1.00 82.38 122 LEU A N 1
ATOM 961 C CA . LEU A 1 122 ? -10.571 -5.791 -7.863 1.00 82.38 122 LEU A CA 1
ATOM 962 C C . LEU A 1 122 ? -11.379 -6.588 -6.831 1.00 82.38 122 LEU A C 1
ATOM 964 O O . LEU A 1 122 ? -12.277 -6.068 -6.180 1.00 82.38 122 LEU A O 1
ATOM 968 N N . LYS A 1 123 ? -11.072 -7.886 -6.705 1.00 74.31 123 LYS A N 1
ATOM 969 C CA . LYS A 1 123 ? -11.666 -8.798 -5.706 1.00 74.31 123 LYS A CA 1
ATOM 970 C C . LYS A 1 123 ? -10.786 -8.902 -4.461 1.00 74.31 123 LYS A C 1
ATOM 972 O O . LYS A 1 123 ? -10.461 -9.998 -4.005 1.00 74.31 123 LYS A O 1
ATOM 977 N N . CYS A 1 124 ? -10.376 -7.740 -3.988 1.00 71.25 124 CYS A N 1
ATOM 978 C CA . CYS A 1 124 ? -9.715 -7.484 -2.724 1.00 71.25 124 CYS A CA 1
ATOM 979 C C . CYS A 1 124 ? -10.591 -6.449 -1.998 1.00 71.25 124 CYS A C 1
ATOM 981 O O . CYS A 1 124 ? -10.637 -6.525 -0.761 1.00 71.25 124 CYS A O 1
#

Organism: Cephus cinctus (NCBI:txid211228)

Sequence (124 aa):
MILSIQPAFLCASIFSMIINMMYSASLISSLTVHYYTPPFISLEGLLNDGSYKFGINAISAEYAVHYHPTNPFLIKLKEAVMEKSATKLPRTYIEGLTRVCNNNNYAFMANDEILEELRPQLKC

Mean predicted aligned error: 10.74 Å

pLDDT: mean 79.57, std 10.18, range [56.16, 97.44]

Secondary structure (DSSP, 8-state):
-GGGHHHHHHHHHHHHHHHHHHHHHHHHHHHH------S-SSHHHHHHH--SEEE--TTSHHHHHHHS-SSHHHHHHHHHTB-S-GGGS-SSHHHHHHHHHH-TTEEE---HHHHHHHGGG---

Nearest PDB structures (foldseek):
  5vou-assembly1_C  TM=6.305E-01  e=4.118E-04  Rattus norvegic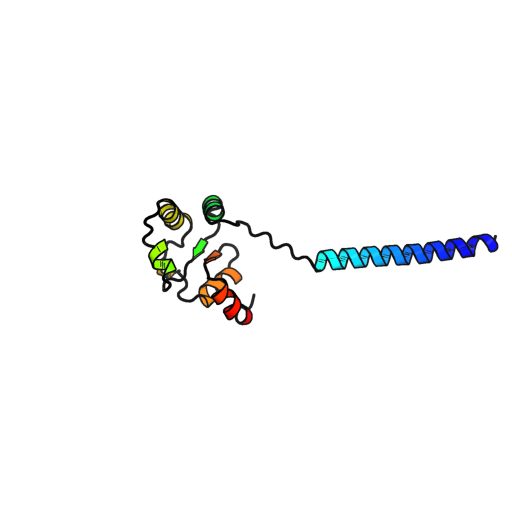us
  8c1p-assembly1_A  TM=6.576E-01  e=2.453E-03  Rattus norvegicus
  7rza-assembly1_B  TM=6.818E-01  e=3.165E-03  Rattus norvegicus
  7ocf-assembly1_C  TM=6.400E-01  e=2.301E-03  Rattus norvegicus
  5vov-assembly1_D  TM=5.553E-01  e=9.430E-04  Rattus norvegicus

Solvent-accessible surface area (backbone atoms only — not comparable to full-atom values): 7407 Å² total; per-residue (Å²): 123,71,87,70,46,60,64,54,54,53,51,52,53,53,50,53,51,51,52,53,49,52,52,50,54,52,51,51,51,62,69,69,58,78,83,81,76,70,97,52,92,43,74,66,48,47,58,71,64,52,73,44,37,38,40,53,36,68,7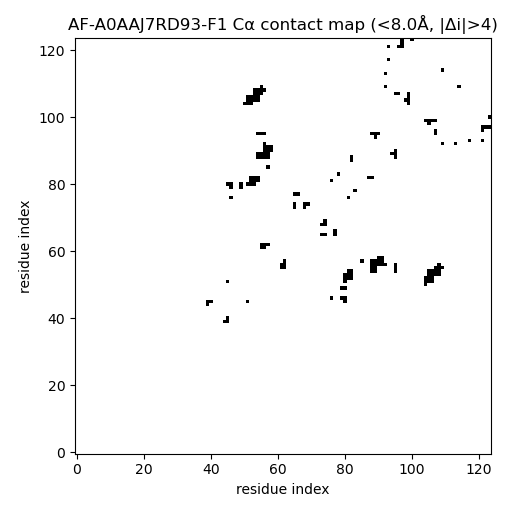7,43,76,66,32,58,52,55,73,62,42,88,47,72,66,44,47,52,40,45,74,68,27,33,64,88,47,79,88,73,42,30,78,39,69,66,55,35,53,53,43,37,69,77,32,94,51,42,44,62,69,74,57,69,71,59,48,65,70,44,48,85,75,54,95,116

Foldseek 3Di:
DVVPVVVVVVVVVVVVVVVVVVVVVVVCVVVVDDDPDDCDDDLVSQLVVLQAAEAEQCPDPVVVCLVPPPDPSSVSSCVRHYDPDPVPHHNDPLSQVQCVVVPVRYDYDDDPVVCVVCVVVHPD

Radius of gyration: 26.18 Å; Cα contacts (8 Å, |Δi|>4): 94; chains: 1; bounding box: 59×23×77 Å